Protein AF-A0A068MV88-F1 (afdb_monomer_lite)

Sequence (59 aa):
MKAYQVEFRQKIVDTYFNEGISIVKVAKRFSGAKSFVQNIIKQWRESGDLSHHKPSWRQ

pLDDT: mean 85.74, std 10.91, range [53.56, 95.31]

Foldseek 3Di:
DPPVVQVVLVVLLCCCVVVVDDLVVSCVVSVHDSVVSVQSNVLCVPPVGPPDPDRPVVD

Structure (mmCIF, N/CA/C/O backbone):
data_AF-A0A068MV88-F1
#
_entry.id   AF-A0A068MV88-F1
#
loop_
_atom_site.group_PDB
_atom_site.id
_atom_site.type_symbol
_atom_site.label_atom_id
_atom_site.label_alt_id
_atom_site.label_comp_id
_atom_site.label_asym_id
_atom_site.label_entity_id
_atom_site.label_seq_id
_atom_site.pdbx_PDB_ins_code
_atom_site.Cartn_x
_atom_site.Cartn_y
_atom_site.Cartn_z
_atom_site.occupancy
_atom_site.B_iso_or_equiv
_atom_site.auth_seq_id
_atom_site.auth_comp_id
_atom_site.auth_asym_id
_atom_site.auth_atom_id
_atom_site.pdbx_PDB_model_num
ATOM 1 N N . MET A 1 1 ? 10.702 -1.652 -14.763 1.00 60.22 1 MET A N 1
ATOM 2 C CA . MET A 1 1 ? 11.040 -1.982 -13.354 1.00 60.22 1 MET A CA 1
ATOM 3 C C . MET A 1 1 ? 11.448 -3.447 -13.263 1.00 60.22 1 MET A C 1
ATOM 5 O O . MET A 1 1 ? 11.060 -4.203 -14.143 1.00 60.22 1 MET A O 1
ATOM 9 N N . LYS A 1 2 ? 12.215 -3.870 -12.244 1.00 76.81 2 LYS A N 1
ATOM 10 C CA . LYS A 1 2 ? 12.435 -5.314 -12.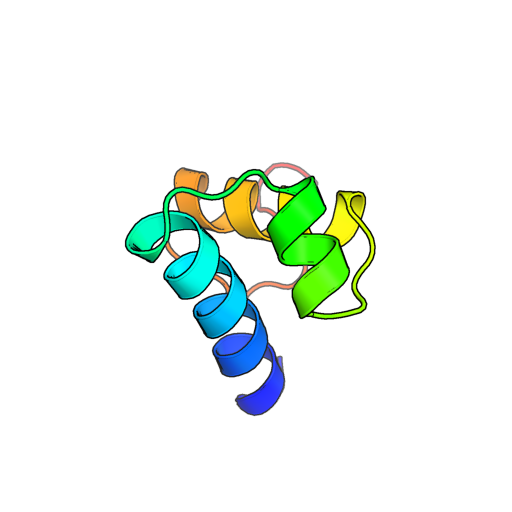009 1.00 76.81 2 LYS A CA 1
ATOM 11 C C . LYS A 1 2 ? 11.078 -5.984 -11.734 1.00 76.81 2 LYS A C 1
ATOM 13 O O . LYS A 1 2 ? 10.280 -5.381 -11.021 1.00 76.81 2 LYS A O 1
ATOM 18 N N . ALA A 1 3 ? 10.837 -7.193 -12.250 1.00 75.19 3 ALA A N 1
ATOM 19 C CA . ALA A 1 3 ? 9.561 -7.914 -12.103 1.00 75.19 3 ALA A CA 1
ATOM 20 C C . ALA A 1 3 ? 9.082 -7.980 -10.638 1.00 75.19 3 ALA A C 1
ATOM 22 O O . ALA A 1 3 ? 7.959 -7.587 -10.336 1.00 75.19 3 ALA A O 1
ATOM 23 N N . TYR A 1 4 ? 10.006 -8.274 -9.719 1.00 80.44 4 TYR A N 1
ATOM 24 C CA . TYR A 1 4 ? 9.777 -8.273 -8.270 1.00 80.44 4 TYR A CA 1
ATOM 25 C C . TYR A 1 4 ? 9.141 -6.977 -7.725 1.00 80.44 4 TYR A C 1
ATOM 27 O O . TYR A 1 4 ? 8.335 -7.008 -6.798 1.00 80.44 4 TYR A O 1
ATOM 35 N N . GLN A 1 5 ? 9.474 -5.815 -8.297 1.00 83.25 5 GLN A N 1
ATOM 36 C CA . GLN A 1 5 ? 8.890 -4.544 -7.857 1.00 83.25 5 GLN A CA 1
ATOM 37 C C . GLN A 1 5 ? 7.445 -4.372 -8.333 1.00 83.25 5 GLN A C 1
ATOM 39 O O . GLN A 1 5 ? 6.653 -3.749 -7.630 1.00 83.25 5 GLN A O 1
ATOM 44 N N . VAL A 1 6 ? 7.099 -4.906 -9.506 1.00 86.44 6 VAL A N 1
ATOM 45 C CA . VAL A 1 6 ? 5.725 -4.866 -10.028 1.00 86.44 6 VAL A CA 1
ATOM 46 C C . VAL A 1 6 ? 4.841 -5.790 -9.198 1.00 86.44 6 VAL A C 1
ATOM 48 O O . VAL A 1 6 ? 3.800 -5.354 -8.716 1.00 86.44 6 VAL A O 1
ATOM 51 N N . GLU A 1 7 ? 5.304 -7.010 -8.920 1.00 88.88 7 GLU A N 1
ATOM 52 C CA . GLU A 1 7 ? 4.596 -7.963 -8.056 1.00 88.88 7 GLU A CA 1
ATOM 53 C C . GLU A 1 7 ? 4.375 -7.411 -6.641 1.00 88.88 7 GLU A C 1
ATOM 55 O O . GLU A 1 7 ? 3.307 -7.588 -6.056 1.00 88.88 7 GLU A O 1
ATOM 60 N N . PHE A 1 8 ? 5.355 -6.689 -6.088 1.00 90.62 8 PHE A N 1
ATOM 61 C CA . PHE A 1 8 ? 5.203 -6.035 -4.788 1.00 90.62 8 PHE A CA 1
ATOM 62 C C . PHE A 1 8 ? 4.103 -4.964 -4.796 1.00 90.62 8 PHE A C 1
ATOM 64 O O . PHE A 1 8 ? 3.269 -4.922 -3.890 1.00 90.62 8 PHE A O 1
ATOM 71 N N . ARG A 1 9 ? 4.064 -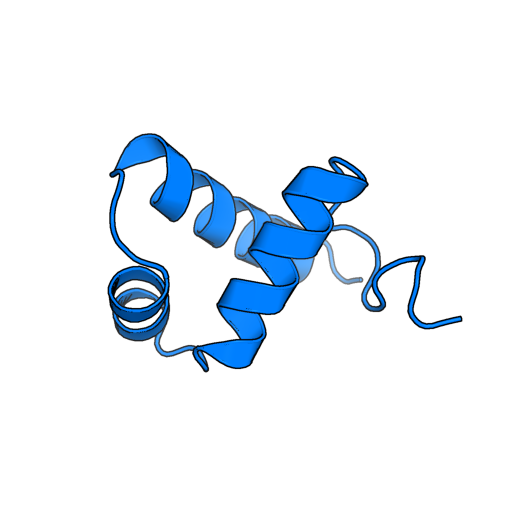4.114 -5.831 1.00 90.75 9 ARG A N 1
ATOM 72 C CA . ARG A 1 9 ? 2.999 -3.111 -5.993 1.00 90.75 9 ARG A CA 1
ATOM 73 C C . ARG A 1 9 ? 1.637 -3.773 -6.191 1.00 90.75 9 ARG A C 1
ATOM 75 O O . ARG A 1 9 ? 0.664 -3.313 -5.601 1.00 90.75 9 ARG A O 1
ATOM 82 N N . GLN A 1 10 ? 1.588 -4.864 -6.952 1.00 92.06 10 GLN A N 1
ATOM 83 C CA . GLN A 1 10 ? 0.373 -5.642 -7.171 1.00 92.06 10 GLN A CA 1
ATOM 84 C C . GLN A 1 10 ? -0.167 -6.197 -5.847 1.00 92.06 10 GLN A C 1
ATOM 86 O O . GLN A 1 10 ? -1.316 -5.948 -5.509 1.00 92.06 10 GLN A O 1
ATOM 91 N N . LYS A 1 11 ? 0.686 -6.797 -5.004 1.00 93.81 11 LYS A N 1
ATOM 92 C CA . LYS A 1 11 ? 0.289 -7.274 -3.664 1.00 93.81 11 LYS A CA 1
ATOM 93 C C . LYS A 1 11 ? -0.308 -6.182 -2.773 1.00 93.81 11 LYS A C 1
ATOM 95 O O . LYS A 1 11 ? -1.233 -6.457 -2.009 1.00 93.81 11 LYS A O 1
ATOM 100 N N . ILE A 1 12 ? 0.205 -4.953 -2.850 1.00 93.50 12 ILE A N 1
ATOM 101 C CA . ILE A 1 12 ? -0.342 -3.804 -2.110 1.00 93.50 12 ILE A CA 1
ATOM 102 C C . ILE A 1 12 ? -1.766 -3.486 -2.583 1.00 93.50 12 ILE A C 1
ATOM 104 O O . ILE A 1 12 ? -2.654 -3.276 -1.755 1.00 93.50 12 ILE A O 1
ATOM 108 N N . VAL A 1 13 ? -1.973 -3.456 -3.902 1.00 93.50 13 VAL A N 1
ATOM 109 C CA . VAL A 1 13 ? -3.280 -3.224 -4.529 1.00 93.50 13 VAL A CA 1
ATOM 110 C C . VAL A 1 13 ? -4.256 -4.330 -4.146 1.00 93.50 13 VAL A C 1
ATOM 112 O O . VAL A 1 13 ? -5.313 -4.033 -3.594 1.00 93.50 13 VAL A O 1
ATOM 115 N N . ASP A 1 14 ? -3.875 -5.590 -4.335 1.00 94.12 14 ASP A N 1
ATOM 116 C CA . ASP A 1 14 ? -4.688 -6.748 -3.967 1.00 94.12 14 ASP A CA 1
ATOM 117 C C . ASP A 1 14 ? -5.082 -6.727 -2.492 1.00 94.12 14 ASP A C 1
ATOM 119 O O . ASP A 1 14 ? -6.241 -6.943 -2.162 1.00 94.12 14 ASP A O 1
ATOM 123 N N . THR A 1 15 ? -4.158 -6.396 -1.590 1.00 94.38 15 THR A N 1
ATOM 124 C CA . THR A 1 15 ? -4.476 -6.302 -0.157 1.00 94.38 15 THR A CA 1
ATOM 125 C C . THR A 1 15 ? -5.490 -5.191 0.122 1.00 94.38 15 THR A C 1
ATOM 127 O O . THR A 1 15 ? -6.419 -5.378 0.903 1.00 94.38 15 THR A O 1
ATOM 130 N N . TYR A 1 16 ? -5.345 -4.033 -0.528 1.00 94.00 16 TYR A N 1
ATOM 131 C CA . TYR A 1 16 ? -6.276 -2.917 -0.372 1.00 94.00 16 TYR A CA 1
ATOM 132 C C . TYR A 1 16 ? -7.691 -3.263 -0.867 1.00 94.00 16 TYR A C 1
ATOM 134 O O . TYR A 1 16 ? -8.664 -2.945 -0.184 1.00 94.00 16 TYR A O 1
ATOM 142 N N . PHE A 1 17 ? -7.808 -3.923 -2.024 1.00 91.12 17 PHE A N 1
ATOM 143 C CA . PHE A 1 17 ? -9.100 -4.279 -2.616 1.00 91.12 17 PHE A CA 1
ATOM 144 C C . PHE A 1 17 ? -9.746 -5.509 -1.965 1.00 91.12 17 PHE A C 1
ATOM 146 O O . PHE A 1 17 ? -10.948 -5.478 -1.716 1.00 91.12 17 PHE A O 1
ATOM 153 N N . ASN A 1 18 ? -8.975 -6.551 -1.638 1.00 93.44 18 ASN A N 1
ATOM 154 C CA . ASN A 1 18 ? -9.507 -7.785 -1.051 1.00 93.44 18 ASN A CA 1
ATOM 155 C C . ASN A 1 18 ? -9.872 -7.629 0.429 1.00 93.44 18 ASN A C 1
ATOM 157 O O . ASN A 1 18 ? -10.882 -8.169 0.868 1.00 93.44 18 ASN A O 1
ATOM 161 N N . GLU A 1 19 ? -9.078 -6.895 1.216 1.00 90.88 19 GLU A N 1
ATOM 162 C CA . GLU A 1 19 ? -9.353 -6.735 2.653 1.00 90.88 19 GLU A CA 1
ATOM 163 C C . GLU A 1 19 ? -10.219 -5.508 2.969 1.00 90.88 19 GLU A C 1
ATOM 165 O O . GLU A 1 19 ? -10.672 -5.350 4.103 1.00 90.88 19 GLU A O 1
ATOM 170 N N . GLY A 1 20 ? -10.423 -4.600 2.005 1.00 88.62 20 GLY A N 1
ATOM 171 C CA . GLY A 1 20 ? -11.216 -3.380 2.198 1.00 88.62 20 GLY A CA 1
ATOM 172 C C . GLY A 1 20 ? -10.655 -2.432 3.269 1.00 88.62 20 GLY A C 1
ATOM 173 O O . GLY A 1 20 ? -11.378 -1.603 3.825 1.00 88.62 20 GLY A O 1
ATOM 174 N N .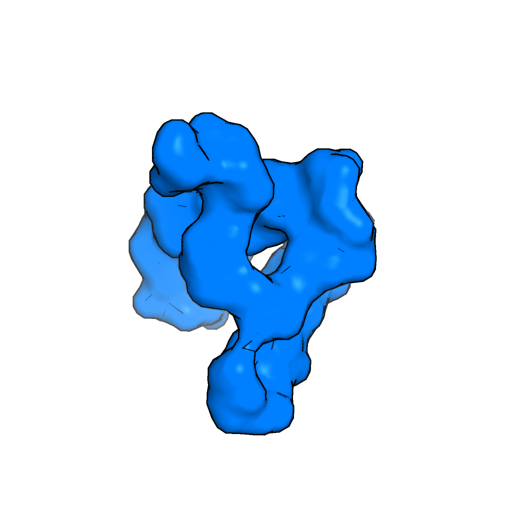 ILE A 1 21 ? -9.367 -2.555 3.606 1.00 91.06 21 ILE A N 1
ATOM 175 C CA . ILE A 1 21 ? -8.720 -1.759 4.653 1.00 91.06 21 ILE A CA 1
ATOM 176 C C . ILE A 1 21 ? -8.239 -0.401 4.132 1.00 91.06 21 ILE A C 1
ATOM 178 O O . ILE A 1 21 ? -7.963 -0.199 2.953 1.00 91.06 21 ILE A O 1
ATOM 182 N N . SER A 1 22 ? -8.085 0.569 5.035 1.00 92.94 22 SER A N 1
ATOM 183 C CA . SER A 1 22 ? -7.624 1.908 4.659 1.00 92.94 22 SER A CA 1
ATOM 184 C C . SER A 1 22 ? -6.157 1.925 4.210 1.00 92.94 22 SER A C 1
ATOM 186 O O . SER A 1 22 ? -5.327 1.155 4.693 1.00 92.94 22 SER A O 1
ATOM 188 N N . ILE A 1 23 ? -5.805 2.894 3.359 1.00 92.69 23 ILE A N 1
ATOM 189 C CA . ILE A 1 23 ? -4.439 3.117 2.840 1.00 92.69 23 ILE A CA 1
ATOM 190 C C . ILE A 1 23 ? -3.390 3.156 3.965 1.00 92.69 23 ILE A C 1
ATOM 192 O O . ILE A 1 23 ? -2.282 2.653 3.809 1.00 92.69 23 ILE A O 1
ATOM 196 N N . VAL A 1 24 ? -3.738 3.727 5.122 1.00 93.31 24 VAL A N 1
ATOM 197 C CA . VAL A 1 24 ? -2.840 3.810 6.285 1.00 93.31 24 VAL A CA 1
ATOM 198 C C . VAL A 1 24 ? -2.593 2.433 6.907 1.00 93.31 24 VAL A C 1
ATOM 200 O O . VAL A 1 24 ? -1.466 2.146 7.305 1.00 93.31 24 VAL A O 1
ATOM 203 N N . LYS A 1 25 ? -3.615 1.569 6.983 1.00 94.75 25 LYS A N 1
ATOM 204 C CA . LYS A 1 25 ? -3.465 0.193 7.480 1.00 94.75 25 LYS A CA 1
ATOM 205 C C . LYS A 1 25 ? -2.620 -0.649 6.522 1.00 94.75 25 LYS A C 1
ATOM 207 O O . LYS A 1 25 ? -1.719 -1.343 6.982 1.00 94.75 25 LYS A O 1
ATOM 212 N N . VAL A 1 26 ? -2.837 -0.509 5.211 1.00 95.31 26 VAL A N 1
ATOM 213 C CA . VAL A 1 26 ? -1.999 -1.155 4.185 1.00 95.31 26 VAL A CA 1
ATOM 214 C C . VAL A 1 26 ? -0.545 -0.696 4.320 1.00 95.31 26 VAL A C 1
ATOM 216 O O . VAL A 1 26 ? 0.356 -1.520 4.419 1.00 95.31 26 VAL A O 1
ATOM 219 N N . ALA A 1 27 ? -0.302 0.613 4.420 1.00 94.81 27 ALA A N 1
ATOM 220 C CA . ALA A 1 27 ? 1.042 1.163 4.595 1.00 94.81 27 ALA A CA 1
ATOM 221 C C . ALA A 1 27 ? 1.757 0.590 5.829 1.00 94.81 27 ALA A C 1
ATOM 223 O O . ALA A 1 27 ? 2.904 0.164 5.723 1.00 94.81 27 ALA A O 1
ATOM 224 N N . LYS A 1 28 ? 1.062 0.486 6.970 1.00 94.25 28 LYS A N 1
ATOM 225 C CA . LYS A 1 28 ? 1.605 -0.147 8.182 1.00 94.25 28 LYS A CA 1
ATOM 226 C C . LYS A 1 28 ? 1.947 -1.626 7.972 1.00 94.25 28 LYS A 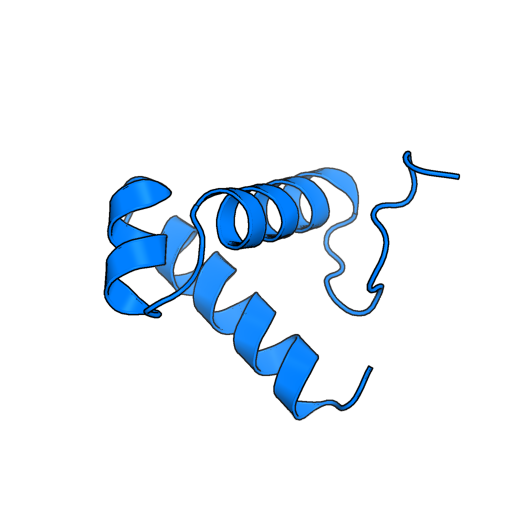C 1
ATOM 228 O O . LYS A 1 28 ? 3.001 -2.057 8.423 1.00 94.25 28 LYS A O 1
ATOM 233 N N . ARG A 1 29 ? 1.096 -2.387 7.276 1.00 92.50 29 ARG A N 1
ATOM 234 C CA . ARG A 1 29 ? 1.303 -3.823 7.009 1.00 92.50 29 ARG A CA 1
ATOM 235 C C . ARG A 1 29 ? 2.514 -4.102 6.120 1.00 92.50 29 ARG A C 1
ATOM 237 O O . ARG A 1 29 ? 3.203 -5.091 6.327 1.00 92.50 29 ARG A O 1
ATOM 244 N N . PHE A 1 30 ? 2.771 -3.230 5.151 1.00 90.81 30 PHE A N 1
ATOM 245 C CA . PHE A 1 30 ? 3.898 -3.353 4.221 1.00 90.81 30 PHE A CA 1
ATOM 246 C C . PHE A 1 30 ? 5.126 -2.536 4.647 1.00 90.81 30 PHE A C 1
ATOM 248 O O . PHE A 1 30 ? 6.038 -2.358 3.842 1.00 90.81 30 PHE A O 1
ATOM 255 N N . SER A 1 31 ? 5.137 -1.993 5.873 1.00 90.62 31 SER A N 1
ATOM 256 C CA . SER A 1 31 ? 6.186 -1.091 6.377 1.00 90.62 31 SER A CA 1
ATOM 257 C C . SER A 1 31 ? 6.526 0.049 5.401 1.00 90.62 31 SER A C 1
ATOM 259 O O . SER A 1 31 ? 7.661 0.512 5.323 1.00 90.62 31 SER A O 1
ATOM 261 N N . GLY A 1 32 ? 5.535 0.485 4.621 1.00 86.75 32 GLY A N 1
ATOM 262 C CA . GLY A 1 32 ? 5.678 1.464 3.552 1.00 86.75 32 GLY A CA 1
ATOM 263 C C . GLY A 1 32 ? 5.180 2.846 3.961 1.00 86.75 32 GLY A C 1
ATOM 264 O O . GLY A 1 32 ? 4.365 3.007 4.869 1.00 86.75 32 GLY A O 1
ATOM 265 N N . ALA A 1 33 ? 5.626 3.876 3.244 1.00 91.81 33 ALA A N 1
ATOM 266 C CA . ALA A 1 33 ? 5.091 5.220 3.423 1.00 91.81 33 ALA A CA 1
ATOM 267 C C . ALA A 1 33 ? 3.639 5.308 2.917 1.00 91.81 33 ALA A C 1
ATOM 269 O O . A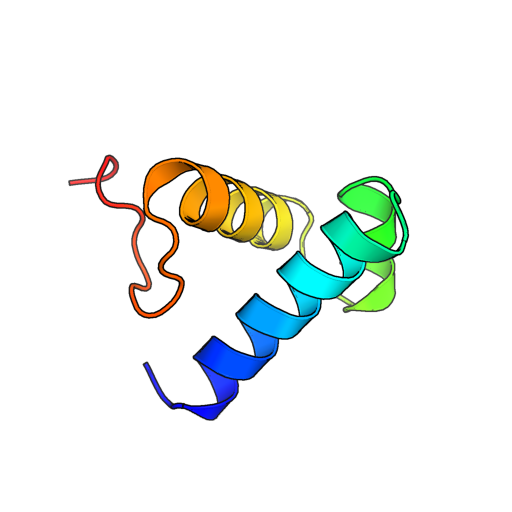LA A 1 33 ? 3.296 4.771 1.861 1.00 91.81 33 ALA A O 1
ATOM 270 N N . LYS A 1 34 ? 2.786 6.069 3.616 1.00 94.00 34 LYS A N 1
ATOM 271 C CA . LYS A 1 34 ? 1.400 6.336 3.180 1.00 94.00 34 LYS A CA 1
ATOM 272 C C . LYS A 1 34 ? 1.351 6.895 1.755 1.00 94.00 34 LYS A C 1
ATOM 274 O O . LYS A 1 34 ? 0.532 6.450 0.957 1.00 94.00 34 LYS A O 1
ATOM 279 N N . SER A 1 35 ? 2.220 7.857 1.443 1.00 91.50 35 SER A N 1
ATOM 280 C CA . SER A 1 35 ? 2.308 8.488 0.120 1.00 91.50 35 SER A CA 1
ATOM 281 C C . SER A 1 35 ? 2.652 7.480 -0.976 1.00 91.50 35 SER A C 1
ATOM 283 O O . SER A 1 35 ? 2.094 7.550 -2.066 1.00 91.50 35 SER A O 1
ATOM 285 N N . PHE A 1 36 ? 3.512 6.506 -0.677 1.00 90.56 36 PHE A N 1
ATOM 286 C CA . PHE A 1 36 ? 3.885 5.445 -1.607 1.00 90.56 36 PHE A CA 1
ATOM 287 C C . PHE A 1 36 ? 2.691 4.546 -1.947 1.00 90.56 36 PHE A C 1
ATOM 289 O O . PHE A 1 36 ? 2.348 4.400 -3.118 1.00 90.56 36 PHE A O 1
ATOM 296 N N . VAL A 1 37 ? 1.995 4.029 -0.931 1.00 93.12 37 VAL A N 1
AT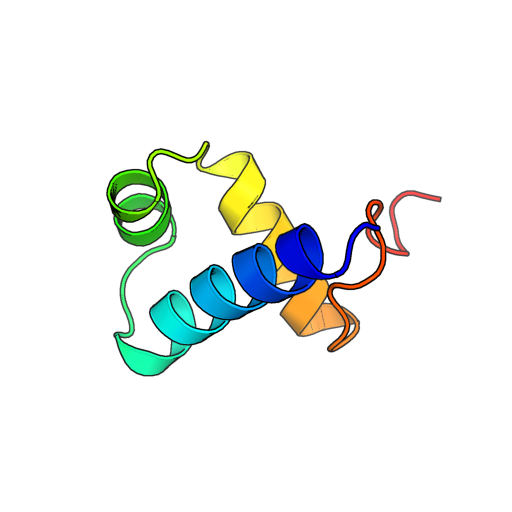OM 297 C CA . VAL A 1 37 ? 0.791 3.201 -1.124 1.00 93.12 37 VAL A CA 1
ATOM 298 C C . VAL A 1 37 ? -0.318 3.988 -1.825 1.00 93.12 37 VAL A C 1
ATOM 300 O O . VAL A 1 37 ? -0.961 3.483 -2.741 1.00 93.12 37 VAL A O 1
ATOM 303 N N . GLN A 1 38 ? -0.514 5.253 -1.446 1.00 93.25 38 GLN A N 1
ATOM 304 C CA . GLN A 1 38 ? -1.492 6.128 -2.087 1.00 93.25 38 GLN A CA 1
ATOM 305 C C . GLN A 1 38 ? -1.192 6.329 -3.578 1.00 93.25 38 GLN A C 1
ATOM 307 O O . GLN A 1 38 ? -2.115 6.295 -4.387 1.00 93.25 38 GLN A O 1
ATOM 312 N N . ASN A 1 39 ? 0.076 6.524 -3.947 1.00 91.25 39 ASN A N 1
ATOM 313 C CA . ASN A 1 39 ? 0.474 6.682 -5.344 1.00 91.25 39 ASN A CA 1
ATOM 314 C C . ASN A 1 39 ? 0.245 5.400 -6.153 1.00 91.25 39 ASN A C 1
ATOM 316 O O . ASN A 1 39 ? -0.239 5.489 -7.275 1.00 91.25 39 ASN A O 1
ATOM 320 N N . ILE A 1 40 ? 0.528 4.227 -5.576 1.00 91.69 40 ILE A N 1
ATOM 321 C CA . ILE A 1 40 ? 0.268 2.928 -6.218 1.00 91.69 40 ILE A CA 1
ATOM 322 C C . ILE A 1 40 ? -1.226 2.744 -6.492 1.00 91.69 40 ILE A C 1
ATOM 324 O O . ILE A 1 40 ? -1.613 2.397 -7.603 1.00 91.69 40 ILE A O 1
ATOM 328 N N . ILE A 1 41 ? -2.077 3.013 -5.499 1.00 91.56 41 ILE A N 1
ATOM 329 C CA . ILE A 1 41 ? -3.529 2.853 -5.650 1.00 91.56 41 ILE A CA 1
ATOM 330 C C . ILE A 1 41 ? -4.080 3.822 -6.702 1.00 91.56 41 ILE A C 1
ATOM 332 O O . ILE A 1 41 ? -4.935 3.434 -7.494 1.00 91.56 41 ILE A O 1
ATOM 336 N N . LYS A 1 42 ? -3.592 5.070 -6.730 1.00 91.19 42 LYS A N 1
ATOM 337 C CA . LYS A 1 42 ? -3.961 6.044 -7.770 1.00 91.19 42 LYS A CA 1
ATOM 338 C C . LYS A 1 42 ? -3.553 5.557 -9.159 1.00 91.19 42 LYS A C 1
ATOM 340 O O . LYS A 1 42 ? -4.396 5.469 -10.041 1.00 91.19 42 LYS A O 1
ATOM 345 N N . GLN A 1 43 ? -2.298 5.135 -9.312 1.00 89.56 43 GLN A N 1
ATOM 346 C CA . GLN A 1 43 ? -1.778 4.570 -10.557 1.00 89.56 43 GLN A CA 1
ATOM 347 C C . GLN A 1 43 ? -2.619 3.396 -11.066 1.00 89.56 43 GLN A C 1
ATOM 349 O O . GLN A 1 43 ? -2.980 3.370 -12.241 1.00 89.56 43 GLN A O 1
ATOM 354 N N . TRP A 1 44 ? -2.984 2.464 -10.184 1.00 90.75 44 TRP A N 1
ATOM 355 C CA . TRP A 1 44 ? -3.839 1.338 -10.553 1.00 90.75 44 TRP A CA 1
ATOM 356 C C . TRP A 1 44 ? -5.233 1.774 -11.008 1.00 90.75 44 TRP A C 1
ATOM 358 O O . TRP A 1 44 ? -5.725 1.279 -12.014 1.00 90.75 44 TRP A O 1
ATOM 368 N N . ARG A 1 45 ? -5.866 2.719 -10.299 1.00 87.94 45 ARG A N 1
ATOM 369 C CA . ARG A 1 45 ? -7.203 3.219 -10.665 1.00 87.94 45 ARG A CA 1
ATOM 370 C C . ARG A 1 45 ? -7.224 3.944 -12.007 1.00 87.94 45 ARG A C 1
ATOM 372 O O . ARG A 1 45 ? -8.244 3.904 -12.681 1.00 87.94 45 ARG A O 1
ATOM 379 N N . GLU A 1 46 ? -6.141 4.625 -12.359 1.00 87.88 46 GLU A N 1
ATOM 380 C CA . GLU A 1 46 ? -6.086 5.466 -13.557 1.00 87.88 46 GLU A CA 1
ATOM 381 C C . GLU A 1 46 ? -5.628 4.698 -14.798 1.00 87.88 46 GLU A C 1
ATOM 383 O O . GLU A 1 46 ? -6.166 4.913 -15.878 1.00 87.88 46 GLU A O 1
ATOM 388 N N . SER A 1 47 ? -4.639 3.811 -14.666 1.00 84.25 47 SER A N 1
ATOM 389 C CA . SER A 1 47 ? -4.035 3.124 -15.819 1.00 84.25 47 SER A CA 1
ATOM 390 C C . SER A 1 47 ? -4.231 1.610 -15.819 1.00 84.25 47 SER A C 1
ATOM 392 O O . SER A 1 47 ? -3.982 0.986 -16.844 1.00 84.25 47 SER A O 1
ATOM 394 N N . GLY A 1 48 ? -4.621 0.999 -14.693 1.00 84.00 48 GLY A N 1
ATOM 395 C CA . GLY A 1 48 ? -4.658 -0.464 -14.557 1.00 84.00 48 GLY A CA 1
ATOM 396 C C . GLY A 1 48 ? -3.283 -1.126 -14.708 1.00 84.00 48 GLY A C 1
ATOM 397 O O . GLY A 1 48 ? -3.199 -2.335 -14.890 1.00 84.00 48 GLY A O 1
ATOM 398 N N . ASP A 1 49 ? -2.204 -0.339 -14.653 1.00 82.94 49 ASP A N 1
ATOM 399 C CA . ASP A 1 49 ? -0.836 -0.792 -14.880 1.00 82.94 49 ASP A CA 1
ATOM 400 C C . ASP A 1 49 ? 0.124 -0.210 -13.835 1.00 82.94 49 ASP A C 1
ATOM 402 O O . ASP A 1 49 ? 0.202 1.002 -13.623 1.00 82.94 49 ASP A O 1
ATOM 406 N N . LEU A 1 50 ? 0.885 -1.098 -13.190 1.00 84.81 50 LEU A N 1
ATOM 407 C CA . LEU A 1 50 ? 1.874 -0.770 -12.152 1.00 84.81 50 LEU A CA 1
ATOM 408 C C . LEU A 1 50 ? 3.320 -0.885 -12.651 1.00 84.81 50 LEU A C 1
ATOM 410 O O . LEU A 1 50 ? 4.257 -0.749 -11.855 1.00 84.81 50 LEU A O 1
ATOM 414 N N . SER A 1 51 ? 3.524 -1.155 -13.944 1.00 80.81 51 SER A N 1
ATOM 415 C CA . SER A 1 51 ? 4.853 -1.363 -14.525 1.00 80.81 51 SER A CA 1
ATOM 416 C C . SER A 1 51 ? 5.680 -0.069 -14.599 1.00 80.81 51 SER A C 1
ATOM 418 O O . SER A 1 51 ? 6.918 -0.097 -14.515 1.00 80.81 51 SER A O 1
ATOM 420 N N . HIS A 1 52 ? 4.997 1.076 -14.663 1.00 72.50 52 HIS A N 1
ATOM 421 C CA . HIS A 1 52 ? 5.599 2.403 -14.730 1.00 72.50 52 HIS A CA 1
ATOM 422 C C . HIS A 1 52 ? 5.940 2.967 -13.340 1.00 72.50 52 HIS A C 1
ATOM 424 O O . HIS A 1 52 ? 5.173 2.875 -12.384 1.00 72.50 52 HIS A O 1
ATOM 430 N N . HIS A 1 53 ? 7.108 3.600 -13.198 1.00 68.25 53 HIS A N 1
ATOM 431 C CA . HIS A 1 53 ? 7.499 4.222 -11.925 1.00 68.25 53 HIS A CA 1
ATOM 432 C C . HIS A 1 53 ? 6.823 5.585 -11.702 1.00 68.25 53 HIS A C 1
ATOM 434 O O . HIS A 1 53 ? 6.532 5.944 -10.560 1.00 68.25 53 HIS A O 1
ATOM 440 N N . LYS A 1 54 ? 6.570 6.334 -12.784 1.00 66.06 54 LYS A N 1
ATOM 441 C CA . LYS A 1 54 ? 5.849 7.607 -12.747 1.00 66.06 54 LYS A CA 1
ATOM 442 C C . LYS A 1 54 ? 4.402 7.400 -13.203 1.00 66.06 54 LYS A C 1
ATOM 444 O O . LYS A 1 54 ? 4.203 6.753 -14.230 1.00 66.06 54 LYS A O 1
ATOM 449 N N . PRO A 1 55 ? 3.416 7.956 -12.483 1.00 64.12 55 PRO A N 1
ATOM 450 C CA . PRO A 1 55 ? 2.063 8.039 -13.004 1.00 64.12 55 PRO A CA 1
ATOM 451 C C . PRO A 1 55 ? 2.022 8.951 -14.239 1.00 64.12 55 PRO A C 1
ATOM 453 O O . PRO A 1 55 ? 2.752 9.945 -14.292 1.00 64.12 55 PRO A O 1
ATOM 456 N N . SER A 1 56 ? 1.191 8.610 -15.224 1.00 58.69 56 SER A N 1
ATOM 457 C CA . SER A 1 56 ? 1.175 9.247 -16.552 1.00 58.69 56 SER A CA 1
ATOM 458 C C . SER A 1 56 ? 0.857 10.750 -16.525 1.00 58.69 56 SER A C 1
ATOM 460 O O . SER A 1 56 ? 1.313 11.476 -17.397 1.00 58.69 56 SER A O 1
ATOM 462 N N . TRP A 1 57 ? 0.167 11.243 -15.494 1.00 63.94 57 TRP A N 1
ATOM 463 C CA . TRP A 1 57 ? -0.218 12.654 -15.313 1.00 63.94 57 TRP A CA 1
ATOM 464 C C . TRP A 1 57 ? 0.833 13.527 -14.599 1.00 63.94 57 TRP A C 1
ATOM 466 O O . TRP A 1 57 ? 0.568 14.682 -14.276 1.00 63.94 57 TRP A O 1
ATOM 476 N N . ARG A 1 58 ? 2.016 12.979 -14.291 1.00 56.56 58 ARG A N 1
ATOM 477 C CA . ARG A 1 58 ? 3.186 13.723 -13.777 1.00 56.56 58 ARG A CA 1
ATOM 478 C C . ARG A 1 58 ? 4.250 13.955 -14.868 1.00 56.56 58 ARG A C 1
ATOM 480 O O . ARG A 1 58 ? 5.441 14.007 -14.537 1.00 56.56 58 ARG A O 1
ATOM 487 N N . GLN A 1 59 ? 3.837 13.997 -16.139 1.00 53.56 59 GLN A N 1
ATOM 488 C CA . GLN A 1 59 ? 4.708 14.370 -17.260 1.00 53.56 59 GLN A CA 1
ATOM 489 C C . GLN A 1 59 ? 4.934 15.876 -17.309 1.00 53.56 59 GLN A C 1
ATOM 491 O O . GLN A 1 59 ? 3.954 16.622 -17.101 1.00 53.56 59 GLN A O 1
#

Secondary structure (DSSP, 8-state):
--HHHHHHHHHHHHHHHHH---HHHHHHHTT--HHHHHHHHHHHHHHS--S-SS-GGG-

Radius of gyration: 10.86 Å; chains: 1; bounding box: 24×23×25 Å